Protein AF-F8IDC9-F1 (afdb_monomer)

Mean predicted aligned error: 6.36 Å

Organism: Alicyclobacillus acidocaldarius (strain Tc-4-1) (NCBI:txid1048834)

Structure (mmCIF, N/CA/C/O backbone):
data_AF-F8IDC9-F1
#
_entry.id   AF-F8IDC9-F1
#
loop_
_atom_site.group_PDB
_atom_site.id
_atom_site.type_symbol
_atom_site.label_atom_id
_atom_site.label_alt_id
_atom_site.label_comp_id
_atom_site.label_asym_id
_atom_site.label_entity_id
_atom_site.label_seq_id
_atom_site.pdbx_PDB_ins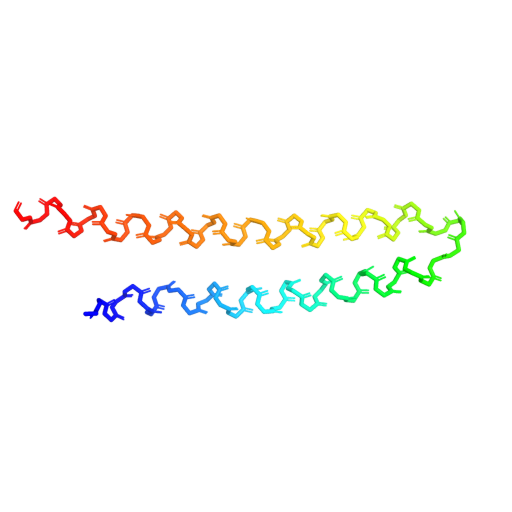_code
_atom_site.Cartn_x
_atom_site.Cartn_y
_atom_site.Cartn_z
_atom_site.occupancy
_atom_site.B_iso_or_equiv
_atom_site.auth_seq_id
_atom_site.auth_comp_id
_atom_site.auth_asym_id
_atom_site.auth_atom_id
_atom_site.pdbx_PDB_model_num
ATOM 1 N N . MET A 1 1 ? -7.959 5.458 28.445 1.00 47.09 1 MET A N 1
ATOM 2 C CA . MET A 1 1 ? -7.384 4.797 27.255 1.00 47.09 1 MET A CA 1
ATOM 3 C C . MET A 1 1 ? -8.088 3.459 27.111 1.00 47.09 1 MET A C 1
ATOM 5 O O . MET A 1 1 ? -8.106 2.709 28.080 1.00 47.09 1 MET A O 1
ATOM 9 N N . ASN A 1 2 ? -8.802 3.234 26.007 1.00 56.72 2 ASN A N 1
ATOM 10 C CA . ASN A 1 2 ? -9.682 2.075 25.845 1.00 56.72 2 ASN A CA 1
ATOM 11 C C . ASN A 1 2 ? -8.861 0.893 25.296 1.00 56.72 2 ASN A C 1
ATOM 13 O O . ASN A 1 2 ? -8.752 0.722 24.088 1.00 56.72 2 ASN A O 1
ATOM 17 N N . LEU A 1 3 ? -8.248 0.119 26.197 1.00 59.44 3 LEU A N 1
ATOM 18 C CA . LEU A 1 3 ? -7.298 -0.973 25.903 1.00 59.44 3 LEU A CA 1
ATOM 19 C C . LEU A 1 3 ? -7.838 -2.052 24.939 1.00 59.44 3 LEU A C 1
ATOM 21 O O . LEU A 1 3 ? -7.062 -2.795 24.344 1.00 59.44 3 LEU A O 1
ATOM 25 N N . LEU A 1 4 ? -9.163 -2.150 24.782 1.00 57.59 4 LEU A N 1
ATOM 26 C CA . LEU A 1 4 ? -9.813 -3.059 23.831 1.00 57.59 4 LEU A CA 1
ATOM 27 C C . LEU A 1 4 ? -9.638 -2.592 22.377 1.00 57.59 4 LEU A C 1
ATOM 29 O O . LEU A 1 4 ? -9.342 -3.405 21.511 1.00 57.59 4 LEU A O 1
ATOM 33 N N . VAL A 1 5 ? -9.711 -1.280 22.126 1.00 60.62 5 VAL A N 1
ATOM 34 C CA . VAL A 1 5 ? -9.526 -0.698 20.784 1.00 60.62 5 VAL A CA 1
ATOM 35 C C . VAL A 1 5 ? -8.070 -0.816 20.328 1.00 60.62 5 VAL A C 1
ATOM 37 O O . VAL A 1 5 ? -7.811 -1.056 19.155 1.00 60.62 5 VAL A O 1
ATOM 40 N N . GLU A 1 6 ? -7.111 -0.690 21.249 1.00 61.12 6 GLU A N 1
ATOM 41 C CA . GLU A 1 6 ? -5.684 -0.872 20.942 1.00 61.12 6 GLU A CA 1
ATOM 42 C C . GLU A 1 6 ? -5.374 -2.317 20.525 1.00 61.12 6 GLU A C 1
ATOM 44 O O . GLU A 1 6 ? -4.605 -2.532 19.593 1.00 61.12 6 GLU A O 1
ATOM 49 N N . ARG A 1 7 ? -6.029 -3.307 21.146 1.00 64.25 7 ARG A N 1
ATOM 50 C CA . ARG A 1 7 ? -5.891 -4.721 20.765 1.00 64.25 7 ARG A CA 1
ATOM 51 C C . ARG A 1 7 ? -6.523 -5.054 19.414 1.00 64.25 7 ARG A C 1
ATOM 53 O O . ARG A 1 7 ? -5.957 -5.860 18.683 1.00 64.25 7 ARG A O 1
ATOM 60 N N . ASP A 1 8 ? -7.646 -4.426 19.073 1.00 74.06 8 ASP A N 1
ATOM 61 C CA . ASP A 1 8 ? -8.333 -4.655 17.793 1.00 74.06 8 ASP A CA 1
ATOM 62 C C . ASP A 1 8 ? -7.603 -4.020 16.594 1.00 74.06 8 ASP A C 1
ATOM 64 O O . ASP A 1 8 ? -7.850 -4.392 15.446 1.00 74.06 8 ASP A O 1
ATOM 68 N N . LEU A 1 9 ? -6.686 -3.078 16.843 1.00 81.31 9 LEU A N 1
ATOM 69 C CA . LEU A 1 9 ? -5.896 -2.409 15.805 1.00 81.31 9 LEU A CA 1
ATOM 70 C C . LEU A 1 9 ? -4.527 -3.057 15.546 1.00 81.31 9 LEU A C 1
ATOM 72 O O . LEU A 1 9 ? -3.915 -2.774 14.515 1.00 81.31 9 LEU A O 1
ATOM 76 N N . GLU A 1 10 ? -4.063 -3.952 16.420 1.00 84.75 10 GLU A N 1
ATOM 77 C CA . GLU A 1 10 ? -2.772 -4.642 16.280 1.00 84.75 10 GLU A CA 1
ATOM 78 C C . GLU A 1 10 ? -2.613 -5.371 14.926 1.00 84.75 10 GLU A C 1
ATOM 80 O O . GLU A 1 10 ? -1.587 -5.172 14.269 1.00 84.75 10 GLU A O 1
ATOM 85 N N . PRO A 1 11 ? -3.623 -6.110 14.412 1.00 86.81 11 PRO A N 1
ATOM 86 C CA . PRO A 1 11 ? -3.523 -6.749 13.097 1.00 86.81 11 PRO A CA 1
ATOM 87 C C . PRO A 1 11 ? -3.399 -5.742 11.946 1.00 86.81 11 PRO A C 1
ATOM 89 O O . PRO A 1 11 ? -2.717 -6.005 10.957 1.00 86.81 11 PRO A O 1
ATOM 92 N N . TYR A 1 12 ? -4.032 -4.569 12.072 1.00 89.44 12 TYR A N 1
ATOM 93 C CA . TYR A 1 12 ? -3.936 -3.507 11.069 1.00 89.44 12 TYR A CA 1
ATOM 94 C C . TYR A 1 12 ? -2.558 -2.856 11.065 1.00 89.44 12 TYR A C 1
ATOM 96 O O . TYR A 1 12 ? -2.081 -2.481 9.999 1.00 89.44 12 TYR A O 1
ATOM 104 N N . ARG A 1 13 ? -1.897 -2.750 12.224 1.00 90.25 13 ARG A N 1
ATOM 105 C CA . ARG A 1 13 ? -0.517 -2.260 12.313 1.00 90.25 13 ARG A CA 1
ATOM 106 C C . ARG A 1 13 ? 0.441 -3.182 11.563 1.00 90.25 13 ARG A C 1
ATOM 108 O O . ARG A 1 13 ? 1.170 -2.714 10.694 1.00 90.25 13 ARG A O 1
ATOM 115 N N . GLU A 1 14 ? 0.399 -4.482 11.851 1.00 93.06 14 GLU A N 1
ATOM 116 C CA . GLU A 1 14 ? 1.256 -5.470 11.180 1.00 93.06 14 GLU A CA 1
ATOM 117 C C . GLU A 1 14 ? 0.990 -5.525 9.667 1.00 93.06 14 GLU A C 1
ATOM 119 O O . GLU A 1 14 ? 1.928 -5.541 8.862 1.00 93.06 14 GLU A O 1
ATOM 124 N N . ALA A 1 15 ? -0.287 -5.498 9.267 1.00 93.25 15 ALA A N 1
ATOM 125 C CA . ALA A 1 15 ? -0.679 -5.459 7.862 1.00 93.25 15 ALA A CA 1
ATOM 126 C C . ALA A 1 15 ? -0.193 -4.178 7.166 1.00 93.25 15 ALA A C 1
ATOM 128 O O . ALA A 1 15 ? 0.316 -4.246 6.047 1.00 93.25 15 ALA A O 1
ATOM 129 N N . LEU A 1 16 ? -0.308 -3.022 7.829 1.00 95.50 16 LEU A N 1
ATOM 130 C CA . LEU A 1 16 ? 0.141 -1.739 7.296 1.00 95.50 16 LEU A CA 1
ATOM 131 C C . LEU A 1 16 ? 1.658 -1.713 7.105 1.00 95.50 16 LEU A C 1
ATOM 133 O O . LEU A 1 16 ? 2.121 -1.303 6.047 1.00 95.50 16 LEU A O 1
ATOM 137 N N . GLU A 1 17 ? 2.435 -2.194 8.077 1.00 96.50 17 GLU A N 1
ATOM 138 C CA . GLU A 1 17 ? 3.895 -2.290 7.951 1.00 96.50 17 GLU A CA 1
ATOM 139 C C . GLU A 1 17 ? 4.311 -3.177 6.772 1.00 96.50 17 GLU A C 1
ATOM 141 O O . GLU A 1 17 ? 5.212 -2.831 6.007 1.00 96.50 17 GLU A O 1
ATOM 146 N N . LEU A 1 18 ? 3.646 -4.323 6.597 1.00 96.19 18 LEU A N 1
ATOM 147 C CA . LEU A 1 18 ? 3.908 -5.206 5.466 1.00 96.19 18 LEU A CA 1
ATOM 148 C C . LEU A 1 18 ? 3.528 -4.559 4.127 1.00 96.19 18 LEU A C 1
ATOM 150 O O . LEU A 1 18 ? 4.289 -4.676 3.167 1.00 96.19 18 LEU A O 1
ATOM 154 N N . ALA A 1 19 ? 2.386 -3.877 4.058 1.00 95.62 19 ALA A N 1
ATOM 155 C CA . ALA A 1 19 ? 1.942 -3.185 2.853 1.00 95.62 19 ALA A CA 1
ATOM 156 C C . ALA A 1 19 ? 2.870 -2.015 2.489 1.00 95.62 19 ALA A C 1
ATOM 158 O O . ALA A 1 19 ? 3.211 -1.859 1.320 1.00 95.62 19 ALA A O 1
ATOM 159 N N . CYS A 1 20 ? 3.357 -1.249 3.471 1.00 97.75 20 CYS A N 1
ATOM 160 C CA . CYS A 1 20 ? 4.351 -0.198 3.243 1.00 97.75 20 CYS A CA 1
ATOM 161 C C . CYS A 1 20 ? 5.653 -0.765 2.661 1.00 97.75 20 CYS A C 1
ATOM 163 O O . CYS A 1 20 ? 6.125 -0.249 1.653 1.00 97.75 20 CYS A O 1
ATOM 165 N N . ARG A 1 21 ? 6.177 -1.877 3.202 1.00 97.88 21 ARG A N 1
ATOM 166 C CA . ARG A 1 21 ? 7.357 -2.549 2.620 1.00 97.88 21 ARG A CA 1
ATOM 167 C C . ARG A 1 21 ? 7.131 -2.970 1.165 1.00 97.88 21 ARG A C 1
ATOM 169 O O . ARG A 1 21 ? 8.002 -2.788 0.328 1.00 97.88 21 ARG A O 1
ATOM 176 N N . ARG A 1 22 ? 5.942 -3.481 0.832 1.00 96.38 22 ARG A N 1
ATOM 177 C CA . ARG A 1 22 ? 5.596 -3.836 -0.558 1.00 96.38 22 ARG A CA 1
ATOM 178 C C . ARG A 1 22 ? 5.523 -2.622 -1.480 1.00 96.38 22 ARG A C 1
ATOM 180 O O . ARG A 1 22 ? 5.816 -2.761 -2.664 1.00 96.38 22 ARG A O 1
ATOM 187 N N . VAL A 1 23 ? 5.106 -1.462 -0.968 1.00 98.06 23 VAL A N 1
ATOM 188 C CA . VAL A 1 23 ? 5.161 -0.204 -1.724 1.00 98.06 23 VAL A CA 1
ATOM 189 C C . VAL A 1 23 ? 6.612 0.169 -1.993 1.00 98.06 23 VAL A C 1
ATOM 191 O O . VAL A 1 23 ? 6.938 0.396 -3.149 1.00 98.06 23 VAL A O 1
ATOM 194 N N . GLU A 1 24 ? 7.475 0.157 -0.976 1.00 98.06 24 GLU A N 1
ATOM 195 C CA . GLU A 1 24 ? 8.908 0.453 -1.129 1.00 98.06 24 GLU A CA 1
ATOM 196 C C . GLU A 1 24 ? 9.569 -0.477 -2.163 1.00 98.06 24 GLU A C 1
ATOM 198 O O . GLU A 1 24 ? 10.253 -0.012 -3.076 1.00 98.06 24 GLU A O 1
ATOM 203 N N . ASP A 1 25 ? 9.291 -1.783 -2.091 1.00 97.94 25 ASP A N 1
ATOM 204 C CA . ASP A 1 25 ? 9.777 -2.765 -3.066 1.00 97.94 25 ASP A CA 1
ATOM 205 C C . ASP A 1 25 ? 9.249 -2.478 -4.485 1.00 97.94 25 ASP A C 1
ATOM 207 O O . ASP A 1 25 ? 9.981 -2.589 -5.471 1.00 97.94 25 ASP A O 1
ATOM 211 N N . ALA A 1 26 ? 7.970 -2.109 -4.618 1.00 97.44 26 ALA A N 1
ATOM 212 C CA . ALA A 1 26 ? 7.362 -1.793 -5.908 1.00 97.44 26 ALA A CA 1
ATOM 213 C C . ALA A 1 26 ? 7.876 -0.471 -6.501 1.00 97.44 26 ALA A C 1
ATOM 215 O O . ALA A 1 26 ? 8.003 -0.375 -7.721 1.00 97.44 26 ALA A O 1
ATOM 216 N N . GLU A 1 27 ? 8.189 0.522 -5.665 1.00 98.25 27 GLU A N 1
ATOM 217 C CA . GLU A 1 27 ? 8.836 1.773 -6.074 1.00 98.25 27 GLU A CA 1
ATOM 218 C C . GLU A 1 27 ? 10.241 1.495 -6.607 1.00 98.25 27 GLU A C 1
ATOM 220 O O . GLU A 1 27 ? 10.547 1.884 -7.730 1.00 98.25 27 GLU A O 1
ATOM 225 N N . ALA A 1 28 ? 11.044 0.707 -5.885 1.00 97.81 28 ALA A N 1
ATOM 226 C CA . ALA A 1 28 ? 12.371 0.309 -6.348 1.00 97.81 28 ALA A CA 1
ATOM 227 C C . ALA A 1 28 ? 12.325 -0.466 -7.680 1.00 97.81 28 ALA A C 1
ATOM 229 O O . ALA A 1 28 ? 13.165 -0.261 -8.555 1.00 97.81 28 ALA A O 1
ATOM 230 N N . LEU A 1 29 ? 11.335 -1.348 -7.861 1.00 96.38 29 LEU A N 1
ATOM 231 C CA . LEU A 1 29 ? 11.135 -2.069 -9.122 1.00 96.38 29 LEU A CA 1
ATOM 232 C C . LEU A 1 29 ? 10.711 -1.151 -10.271 1.00 96.38 29 LEU A C 1
ATOM 234 O O . LEU A 1 29 ? 11.104 -1.397 -11.408 1.00 96.38 29 LEU A O 1
ATOM 238 N N . TYR A 1 30 ? 9.899 -0.135 -9.990 1.00 97.31 30 TYR A N 1
ATOM 239 C CA . TYR A 1 30 ? 9.491 0.852 -10.983 1.00 97.31 30 TYR A CA 1
ATOM 240 C C . TYR A 1 30 ? 10.661 1.741 -11.406 1.00 97.31 30 TYR A C 1
ATOM 242 O O . TYR A 1 30 ? 10.877 1.916 -12.601 1.00 97.31 30 TYR A O 1
ATOM 250 N N . ASP A 1 31 ? 11.467 2.209 -10.454 1.00 97.56 31 ASP A N 1
ATOM 251 C CA . ASP A 1 31 ? 12.639 3.049 -10.726 1.00 97.56 31 ASP A CA 1
ATOM 252 C C . ASP A 1 31 ? 13.711 2.331 -11.567 1.00 97.56 31 ASP A C 1
ATOM 254 O O . ASP A 1 31 ? 14.478 2.972 -12.286 1.00 97.56 31 ASP A O 1
ATOM 258 N N . LEU A 1 32 ? 13.771 0.997 -11.486 1.00 97.12 3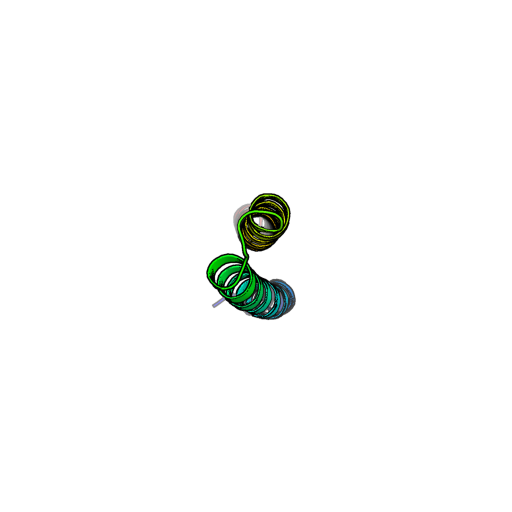2 LEU A N 1
ATOM 259 C CA . LEU A 1 32 ? 14.694 0.153 -12.252 1.00 97.12 32 LEU A CA 1
ATOM 260 C C . LEU A 1 32 ? 14.091 -0.407 -13.551 1.00 97.12 32 LEU A C 1
ATOM 262 O O . LEU A 1 32 ? 14.793 -1.110 -14.283 1.00 97.12 32 LEU A O 1
ATOM 266 N N . ALA A 1 33 ? 12.810 -0.155 -13.831 1.00 96.56 33 ALA A N 1
ATOM 267 C CA . ALA A 1 33 ? 12.146 -0.703 -15.006 1.00 96.56 33 ALA A CA 1
ATOM 268 C C . ALA A 1 33 ? 12.653 -0.040 -16.295 1.00 96.56 33 ALA A C 1
ATOM 270 O O . ALA A 1 33 ? 12.810 1.177 -16.377 1.00 96.56 33 ALA A O 1
ATOM 271 N N . ASP A 1 34 ? 12.878 -0.851 -17.327 1.00 97.19 34 ASP A N 1
ATOM 272 C CA . ASP A 1 34 ? 13.051 -0.347 -18.688 1.00 97.19 34 ASP A CA 1
ATOM 273 C C . ASP A 1 34 ? 11.690 -0.031 -19.339 1.00 97.19 34 ASP A C 1
ATOM 275 O O . ASP A 1 34 ? 10.630 -0.329 -18.785 1.00 97.19 34 ASP A O 1
ATOM 279 N N . ALA A 1 35 ? 11.714 0.554 -20.539 1.00 95.44 35 ALA A N 1
ATOM 280 C CA . ALA A 1 35 ? 10.505 0.982 -21.247 1.00 95.44 35 ALA A CA 1
ATOM 281 C C . ALA A 1 35 ? 9.523 -0.166 -21.562 1.00 95.44 35 ALA A C 1
ATOM 283 O O . ALA A 1 35 ? 8.316 0.064 -21.634 1.00 95.44 35 ALA A O 1
ATOM 284 N N . ASP A 1 36 ? 10.019 -1.395 -21.732 1.00 96.06 36 ASP A N 1
ATOM 285 C CA . ASP A 1 36 ? 9.176 -2.553 -22.046 1.00 96.06 36 ASP A CA 1
ATOM 286 C C . ASP A 1 36 ? 8.462 -3.081 -20.788 1.00 96.06 36 ASP A C 1
ATOM 288 O O . ASP A 1 36 ? 7.355 -3.623 -20.870 1.00 96.06 36 ASP A O 1
ATOM 292 N N . HIS A 1 37 ? 9.062 -2.892 -19.608 1.00 95.62 37 HIS A N 1
ATOM 293 C CA . HIS A 1 37 ? 8.536 -3.368 -18.326 1.00 95.62 37 HIS A CA 1
ATOM 294 C C . HIS A 1 37 ? 7.884 -2.273 -17.466 1.00 95.62 37 HIS A C 1
ATOM 296 O O . HIS A 1 37 ? 7.144 -2.604 -16.530 1.00 95.62 37 HIS A O 1
ATOM 302 N N . GLU A 1 38 ? 8.091 -0.994 -17.792 1.00 97.00 38 GLU A N 1
ATOM 303 C CA . GLU A 1 38 ? 7.542 0.168 -17.080 1.00 97.00 38 GLU A CA 1
ATOM 304 C C . GLU A 1 38 ? 6.026 0.048 -16.827 1.00 97.00 38 GLU A C 1
ATOM 306 O O . GLU A 1 38 ? 5.616 0.211 -15.674 1.00 97.00 38 GLU A O 1
ATOM 311 N N . PRO A 1 39 ? 5.167 -0.334 -17.801 1.00 97.94 39 PRO A N 1
ATOM 312 C CA . PRO A 1 39 ? 3.724 -0.407 -17.558 1.00 97.94 39 PRO A CA 1
ATOM 313 C C . PRO A 1 39 ? 3.342 -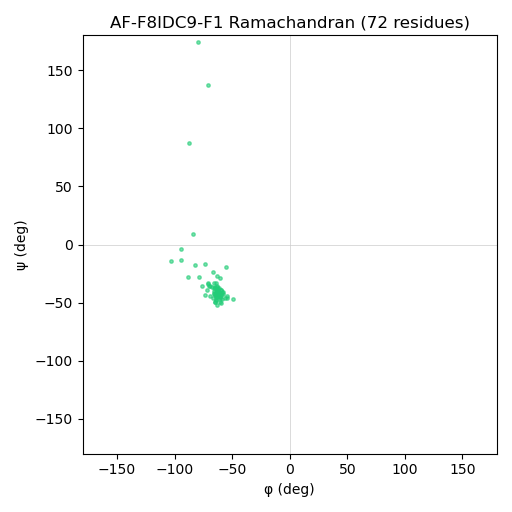1.439 -16.489 1.00 97.94 39 PRO A C 1
ATOM 315 O O . PRO A 1 39 ? 2.416 -1.228 -15.701 1.00 97.94 39 PRO A O 1
ATOM 318 N N . VAL A 1 40 ? 4.062 -2.563 -16.438 1.00 97.81 40 VAL A N 1
ATOM 319 C CA . VAL A 1 40 ? 3.822 -3.630 -15.459 1.00 97.81 40 VAL A CA 1
ATOM 320 C C . VAL A 1 40 ? 4.317 -3.207 -14.080 1.00 97.81 40 VAL A C 1
ATOM 322 O O . VAL A 1 40 ? 3.619 -3.425 -13.087 1.00 97.81 40 VAL A O 1
ATOM 325 N N . ALA A 1 41 ? 5.498 -2.591 -14.004 1.00 97.75 41 ALA A N 1
ATOM 326 C CA . ALA A 1 41 ? 6.038 -2.078 -12.750 1.00 97.75 41 ALA A CA 1
ATOM 327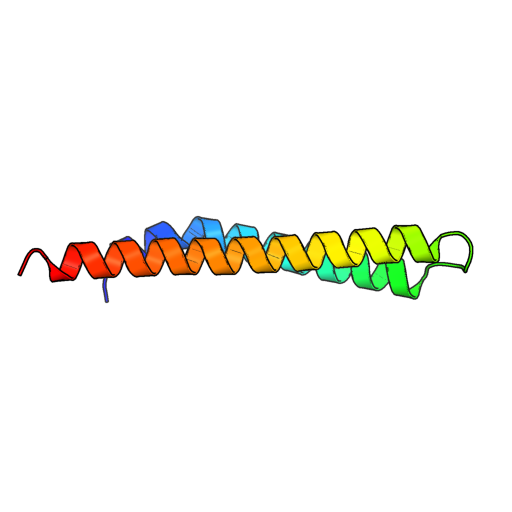 C C . ALA A 1 41 ? 5.153 -0.957 -12.179 1.00 97.75 41 ALA A C 1
ATOM 329 O O . ALA A 1 41 ? 4.819 -0.977 -10.993 1.00 97.75 41 ALA A O 1
ATOM 330 N N . PHE A 1 42 ? 4.652 -0.065 -13.038 1.00 97.88 42 PHE A N 1
ATOM 331 C CA . PHE A 1 42 ? 3.699 0.973 -12.658 1.00 97.88 42 PHE A CA 1
ATOM 332 C C . PHE A 1 42 ? 2.405 0.377 -12.095 1.00 97.88 42 PHE A C 1
ATOM 334 O O . PHE A 1 42 ? 1.947 0.781 -11.027 1.00 97.88 42 PHE A O 1
ATOM 341 N N . ALA A 1 43 ? 1.826 -0.625 -12.767 1.00 98.19 43 ALA A N 1
ATOM 342 C CA . ALA A 1 43 ? 0.614 -1.291 -12.291 1.00 98.19 43 ALA A CA 1
ATOM 343 C C . ALA 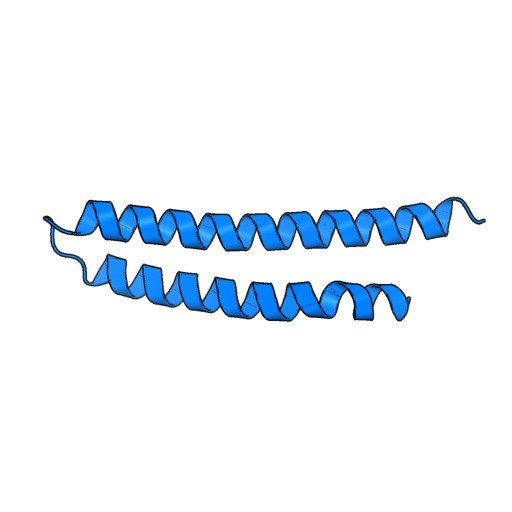A 1 43 ? 0.813 -1.947 -10.912 1.00 98.19 43 ALA A C 1
ATOM 345 O O . ALA A 1 43 ? -0.069 -1.865 -10.055 1.00 98.19 43 ALA A O 1
ATOM 346 N N . ARG A 1 44 ? 1.982 -2.553 -10.670 1.00 97.31 44 ARG A N 1
ATOM 347 C CA . ARG A 1 44 ? 2.341 -3.130 -9.364 1.00 97.31 44 ARG A CA 1
ATOM 348 C C . ARG A 1 44 ? 2.454 -2.065 -8.279 1.00 97.31 44 ARG A C 1
ATOM 350 O O . ARG A 1 44 ? 1.910 -2.259 -7.195 1.00 97.31 44 ARG A O 1
ATOM 357 N N . LEU A 1 45 ? 3.085 -0.932 -8.584 1.00 98.31 45 LEU A N 1
ATOM 358 C CA . LEU A 1 45 ? 3.169 0.197 -7.664 1.00 98.31 45 LEU A CA 1
ATOM 359 C C . LEU A 1 45 ? 1.778 0.735 -7.295 1.00 98.31 45 LEU A C 1
ATOM 361 O O . LEU A 1 45 ? 1.480 0.938 -6.116 1.00 98.31 45 LEU A O 1
ATOM 365 N N . GLN A 1 46 ? 0.892 0.912 -8.278 1.00 98.44 46 GLN A N 1
ATOM 366 C CA . 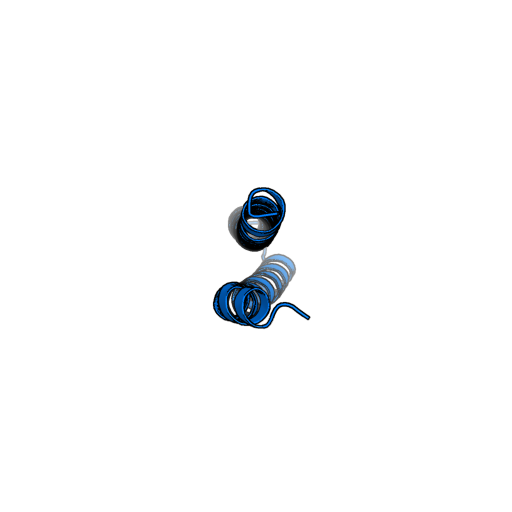GLN A 1 46 ? -0.479 1.355 -8.004 1.00 98.44 46 GLN A CA 1
ATOM 367 C C . GLN A 1 46 ? -1.248 0.345 -7.143 1.00 98.44 46 GLN A C 1
ATOM 369 O O . GLN A 1 46 ? -1.952 0.745 -6.215 1.00 98.44 46 GLN A O 1
ATOM 374 N N . ALA A 1 47 ? -1.083 -0.956 -7.397 1.00 97.62 47 ALA A N 1
ATOM 375 C CA . ALA A 1 47 ? -1.712 -2.002 -6.594 1.00 97.62 47 ALA A CA 1
ATOM 376 C C . ALA A 1 47 ? -1.231 -1.977 -5.131 1.00 97.62 47 ALA A C 1
ATOM 378 O O . ALA A 1 47 ? -2.057 -2.026 -4.220 1.00 97.62 47 ALA A O 1
ATOM 379 N N . ALA A 1 48 ? 0.076 -1.822 -4.897 1.00 96.94 48 ALA A N 1
ATOM 380 C CA . ALA A 1 48 ? 0.634 -1.732 -3.547 1.00 96.94 48 ALA A CA 1
ATOM 381 C C . ALA A 1 48 ? 0.120 -0.490 -2.788 1.00 96.94 48 ALA A C 1
ATOM 383 O O . ALA A 1 48 ? -0.271 -0.576 -1.623 1.00 96.94 48 ALA A O 1
ATOM 384 N N . ARG A 1 49 ? 0.023 0.668 -3.458 1.00 98.06 49 ARG A N 1
ATOM 385 C CA . ARG A 1 49 ? -0.544 1.897 -2.864 1.00 98.06 49 ARG A CA 1
ATOM 386 C C . ARG A 1 49 ? -2.035 1.762 -2.535 1.00 98.06 49 ARG A C 1
ATOM 388 O O . ARG A 1 49 ? -2.504 2.287 -1.518 1.00 98.06 49 ARG A O 1
ATOM 395 N N . ALA A 1 50 ? -2.786 1.052 -3.376 1.00 97.94 50 ALA A N 1
ATOM 396 C CA . ALA A 1 50 ? -4.192 0.756 -3.126 1.00 97.94 50 ALA A CA 1
ATOM 397 C C . ALA A 1 50 ? -4.376 -0.165 -1.906 1.00 97.94 50 ALA A C 1
ATOM 399 O O . ALA A 1 50 ? -5.293 0.058 -1.115 1.00 97.94 50 ALA A O 1
ATOM 400 N N . GLU A 1 51 ? -3.483 -1.142 -1.711 1.00 97.06 51 GLU A N 1
ATOM 401 C CA . GLU A 1 51 ? -3.490 -2.031 -0.540 1.00 97.06 51 GLU A CA 1
ATOM 402 C C . GLU A 1 51 ? -3.346 -1.234 0.767 1.00 97.06 51 GLU A C 1
ATOM 404 O O . GLU A 1 51 ? -4.200 -1.346 1.650 1.00 97.06 51 GLU A O 1
ATOM 409 N N . VAL A 1 52 ? -2.346 -0.346 0.855 1.00 97.50 52 VAL A N 1
ATOM 410 C CA . VAL A 1 52 ? -2.159 0.561 2.008 1.00 97.50 52 VAL A CA 1
ATOM 411 C C . VAL A 1 52 ? -3.425 1.376 2.283 1.00 97.50 52 VAL A C 1
ATOM 413 O O . VAL A 1 52 ? -3.886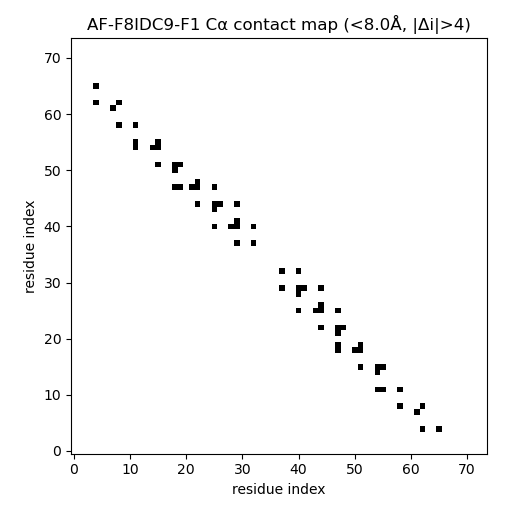 1.472 3.423 1.00 97.50 52 VAL A O 1
ATOM 416 N N . SER A 1 53 ? -4.026 1.935 1.231 1.00 97.12 53 SER A N 1
ATOM 417 C CA . SER A 1 53 ? -5.243 2.744 1.351 1.00 97.12 53 SER A CA 1
ATOM 418 C C . SER A 1 53 ? -6.432 1.940 1.893 1.00 97.12 53 SER A C 1
ATOM 420 O O . SER A 1 53 ? -7.200 2.466 2.702 1.00 97.12 53 SER A O 1
ATOM 422 N N . SER A 1 54 ? -6.586 0.672 1.489 1.00 97.12 54 SER A N 1
ATOM 423 C CA . SER A 1 54 ? -7.656 -0.193 2.011 1.00 97.12 54 SER A CA 1
ATOM 424 C C . SER A 1 54 ? -7.459 -0.501 3.489 1.00 97.12 54 SER A C 1
ATOM 426 O O 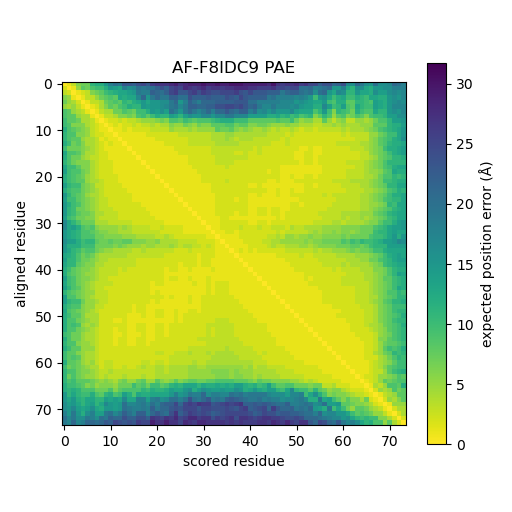. SER A 1 54 ? -8.397 -0.331 4.265 1.00 97.12 54 SER A O 1
ATOM 428 N N . ILE A 1 55 ? -6.237 -0.856 3.894 1.00 94.25 55 ILE A N 1
ATOM 429 C CA . ILE A 1 55 ? -5.903 -1.171 5.291 1.00 94.25 55 ILE A CA 1
ATOM 430 C C . ILE A 1 55 ? -6.210 0.022 6.201 1.00 94.25 55 ILE A C 1
ATOM 432 O O . ILE A 1 55 ? -6.870 -0.133 7.228 1.00 94.25 55 ILE A O 1
ATOM 436 N N . LEU A 1 56 ? -5.792 1.231 5.811 1.00 95.00 56 LEU A N 1
ATOM 437 C CA . LEU A 1 56 ? -6.059 2.448 6.585 1.00 95.00 56 LEU A CA 1
ATOM 438 C C . LEU A 1 56 ? -7.556 2.760 6.690 1.00 95.00 56 LEU A C 1
ATOM 440 O O . LEU A 1 56 ? -8.035 3.183 7.746 1.00 95.00 56 LEU A O 1
ATOM 444 N N . ARG A 1 57 ? -8.307 2.554 5.603 1.00 95.81 57 ARG A N 1
ATOM 445 C CA . ARG A 1 57 ? -9.760 2.749 5.594 1.00 95.81 57 ARG A CA 1
ATOM 446 C C . ARG A 1 57 ? -10.453 1.760 6.531 1.00 95.81 57 ARG A C 1
ATOM 448 O O . ARG A 1 57 ? -11.266 2.180 7.348 1.00 95.81 57 ARG A O 1
ATOM 455 N N . GLU A 1 58 ? -10.103 0.483 6.456 1.00 93.06 58 GLU A N 1
ATOM 456 C CA . GLU A 1 58 ? -10.677 -0.561 7.309 1.00 93.06 58 GLU A CA 1
ATOM 457 C C . GLU A 1 58 ? -10.341 -0.336 8.788 1.00 93.06 58 GLU A C 1
ATOM 459 O O . GLU A 1 58 ? -11.234 -0.390 9.634 1.00 93.06 58 GLU A O 1
ATOM 464 N N . ALA A 1 59 ? -9.090 0.019 9.100 1.00 90.31 59 ALA A N 1
ATOM 465 C CA . ALA A 1 59 ? -8.672 0.368 10.457 1.00 90.31 59 ALA A CA 1
ATOM 466 C C . ALA A 1 59 ? -9.497 1.539 11.021 1.00 90.31 59 ALA A C 1
ATOM 468 O O . ALA A 1 59 ? -9.958 1.501 12.166 1.00 90.31 59 ALA A O 1
ATOM 469 N N . ARG A 1 60 ? -9.755 2.568 10.200 1.00 91.12 60 ARG A N 1
ATOM 470 C CA . ARG A 1 60 ? -10.619 3.696 10.573 1.00 91.12 60 ARG A CA 1
ATOM 471 C C . ARG A 1 60 ? -12.062 3.257 10.825 1.00 91.12 60 ARG A C 1
ATOM 473 O O . ARG A 1 60 ? -12.650 3.690 11.813 1.00 91.12 60 ARG A O 1
ATOM 480 N N . GLU A 1 61 ? -12.637 2.429 9.956 1.00 90.81 61 GLU A N 1
ATOM 481 C CA . GLU A 1 61 ? -14.011 1.923 10.096 1.00 90.81 61 GLU A CA 1
ATOM 482 C C . GLU A 1 61 ? -14.177 1.057 11.358 1.00 90.81 61 GLU A C 1
ATOM 484 O O . GLU A 1 61 ? -15.212 1.116 12.026 1.00 90.81 61 GLU A O 1
ATOM 489 N N . VAL A 1 62 ? -13.164 0.263 11.720 1.00 87.94 62 VAL A N 1
ATOM 490 C CA . VAL A 1 62 ? -13.134 -0.499 12.981 1.00 87.94 62 VAL A CA 1
ATOM 491 C C . VAL A 1 62 ? -13.091 0.439 14.181 1.00 87.94 62 VAL A C 1
ATOM 493 O O . VAL A 1 62 ? -13.917 0.314 15.086 1.00 87.94 62 VAL A O 1
ATOM 496 N N . TRP A 1 63 ? -12.188 1.421 14.167 1.00 86.44 63 TRP A N 1
ATOM 497 C CA . TRP A 1 63 ? -12.068 2.399 15.248 1.00 86.44 63 TRP A CA 1
ATOM 498 C C . TRP A 1 63 ? -13.364 3.199 15.456 1.00 86.44 63 TRP A C 1
ATOM 500 O O . TRP A 1 63 ? -13.806 3.385 16.591 1.00 86.44 63 TRP A O 1
ATOM 510 N N . GLN A 1 64 ? -14.011 3.632 14.369 1.00 87.06 64 GLN A N 1
ATOM 511 C CA . GLN A 1 64 ? -15.296 4.338 14.421 1.00 87.06 64 GLN A CA 1
ATOM 512 C C . GLN A 1 64 ? -16.389 3.473 15.054 1.00 87.06 64 GLN A C 1
ATOM 514 O O . GLN A 1 64 ? -17.017 3.908 16.017 1.00 87.06 64 GLN A O 1
ATOM 519 N N . ARG A 1 65 ? -16.551 2.222 14.599 1.00 83.31 65 ARG A N 1
ATOM 520 C CA . ARG A 1 65 ? -17.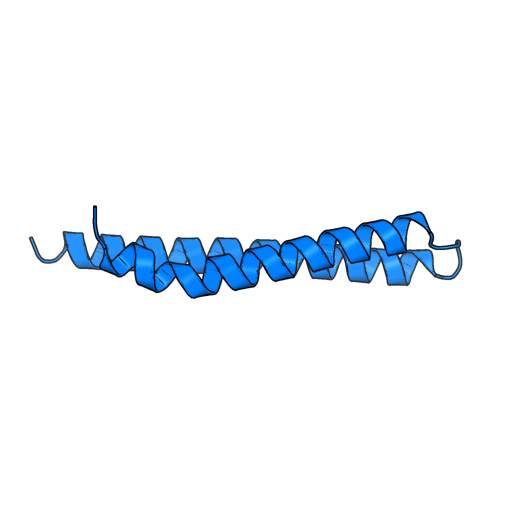524 1.286 15.187 1.00 83.31 65 ARG A CA 1
ATOM 521 C C . ARG A 1 65 ? -17.271 1.040 16.676 1.00 83.31 65 ARG A C 1
ATOM 523 O O . ARG A 1 65 ? -18.222 1.017 17.453 1.00 83.31 65 ARG A O 1
ATOM 530 N N . GLY A 1 66 ? -16.008 0.896 17.084 1.00 80.81 66 GLY A N 1
ATOM 531 C CA . GLY A 1 66 ? -15.636 0.732 18.493 1.00 80.81 66 GLY A CA 1
ATOM 532 C C . GLY A 1 66 ? -16.034 1.930 19.365 1.00 80.81 66 GLY A C 1
ATOM 533 O O . GLY A 1 66 ? -16.500 1.753 20.492 1.00 80.81 66 GLY A O 1
ATOM 534 N N . ASN A 1 67 ? -15.920 3.149 18.833 1.00 73.00 67 ASN A N 1
ATOM 535 C CA . ASN A 1 67 ? -16.334 4.366 19.535 1.00 73.00 67 ASN A CA 1
ATOM 536 C C . ASN A 1 67 ? -17.855 4.572 19.549 1.00 73.00 67 ASN A C 1
ATOM 538 O O . ASN A 1 67 ? -18.391 5.043 20.553 1.00 73.00 67 ASN A O 1
ATOM 542 N N . ASP A 1 68 ? -18.555 4.199 18.477 1.00 71.62 68 ASP A N 1
ATOM 543 C CA . ASP A 1 68 ? -20.012 4.328 18.387 1.00 71.62 68 ASP A CA 1
ATOM 544 C C . ASP A 1 68 ? -20.724 3.405 19.391 1.00 71.62 68 ASP A C 1
ATOM 546 O O . ASP A 1 68 ? -21.640 3.838 20.091 1.00 71.62 68 ASP A O 1
ATOM 550 N N . VAL A 1 69 ? -20.254 2.163 19.559 1.00 61.59 69 VAL A N 1
ATOM 551 C CA . VAL A 1 69 ? -20.798 1.212 20.553 1.00 61.59 69 VAL A CA 1
ATOM 552 C C . VAL A 1 69 ? -20.603 1.718 21.992 1.00 61.59 69 VAL A C 1
ATOM 554 O O . VAL A 1 69 ? -21.509 1.604 22.825 1.00 61.59 69 VAL A O 1
ATOM 557 N N . GLY A 1 70 ? -19.457 2.343 22.280 1.00 59.56 70 GLY A N 1
ATOM 558 C CA . GLY A 1 70 ? -19.174 2.953 23.583 1.00 59.56 70 GLY A CA 1
ATOM 559 C C . GLY A 1 70 ? -20.054 4.166 23.911 1.00 59.56 70 GLY A C 1
ATOM 560 O O . GLY A 1 70 ? -20.262 4.465 25.084 1.00 59.56 70 GLY A O 1
ATOM 561 N N . ARG A 1 71 ? -20.602 4.846 22.895 1.00 58.34 71 ARG A N 1
ATOM 562 C CA . ARG A 1 71 ? -21.431 6.051 23.051 1.00 58.34 71 ARG A CA 1
ATOM 563 C C . ARG A 1 71 ? -22.924 5.755 23.239 1.00 58.34 71 ARG A C 1
ATOM 565 O O . ARG A 1 71 ? -23.608 6.555 23.862 1.00 58.34 71 ARG A O 1
ATOM 572 N N . VAL A 1 72 ? -23.433 4.637 22.715 1.00 59.66 72 VAL A N 1
ATOM 573 C CA . VAL A 1 72 ? -24.857 4.239 22.847 1.00 59.66 72 VAL A CA 1
ATOM 574 C C . VAL A 1 72 ? -25.146 3.544 24.185 1.00 59.66 72 VAL A C 1
ATOM 576 O O . VAL A 1 72 ? -26.291 3.473 24.616 1.00 59.66 72 VAL A O 1
ATOM 579 N N . SER A 1 73 ? -24.108 3.059 24.868 1.00 54.41 73 SER A N 1
ATOM 580 C CA . SER A 1 73 ? -24.232 2.357 26.154 1.00 54.41 73 SER A CA 1
ATOM 581 C C . SER A 1 73 ? -24.296 3.297 27.372 1.00 54.41 73 SER A C 1
ATOM 583 O O . SER A 1 73 ? -24.197 2.817 28.502 1.00 54.41 73 SER A O 1
ATOM 585 N N . HIS A 1 74 ? -24.420 4.612 27.152 1.00 45.09 74 HIS A N 1
ATOM 586 C CA . HIS A 1 74 ? -24.336 5.654 28.177 1.00 45.09 74 HIS A CA 1
ATOM 587 C C . HIS A 1 74 ? -25.579 6.539 28.243 1.00 45.09 74 HIS A C 1
ATOM 589 O O . HIS A 1 74 ? -26.111 6.897 27.168 1.00 45.09 74 HIS A O 1
#

Radius of gyration: 17.35 Å; Cα contacts (8 Å, |Δi|>4): 33; chains: 1; bounding box: 40×13×50 Å

Foldseek 3Di:
DPVVLVVVCVVLVVQLVVLVVQLVVLVVVLVPDDPVCNVVSVVSNVVSVVSNVVSVVVSVVSSVVVVVVVVVVD

Secondary structure (DSSP, 8-state):
--HHHHHHHHHHHHHHHHHHHHHHHHHHHHHT--TTTHHHHHHHHHHHHHHHHHHHHHHHHHHHHHHHHHHHT-

Solvent-accessible surface area (backbone atoms only — not comparable to full-atom values): 4036 Å² total; per-residue (Å²): 132,68,68,66,60,60,62,70,42,47,65,49,50,57,49,42,56,54,30,50,52,47,28,55,55,25,46,54,49,33,77,69,39,51,87,90,45,33,69,60,28,48,52,50,29,52,51,28,52,50,50,39,52,49,50,55,50,52,50,49,54,50,52,50,53,59,51,53,58,64,58,72,78,106

pLDDT: mean 87.18, std 15.15, range [45.09, 98.44]

Sequence (74 aa):
MNLLVERDLEPYREALELACRRVEDAEALYDLADADHEPVAFARLQAARAEVSSILREAREVWQRGNDVGRVSH

Nearest PDB structures (foldseek):
  2elb-assembly1_A-2  TM=7.953E-01  e=8.537E-01  Homo sapiens
  3hah-assembly1_A  TM=7.401E-01  e=8.015E-01  Homo sapiens
  4afl-assembly3_D  TM=8.051E-01  e=1.415E+00  Homo sapiens
  8jxh-assembly1_D  TM=5.203E-01  e=7.524E-01  Rattus norvegicus
  3tul-assembly5_B  TM=4.865E-01  e=3.017E+00  Salmonella enterica subsp. enterica serovar Typhimurium